Protein AF-B4JVW7-F1 (afdb_monomer_lite)

Structure (mmCIF, N/CA/C/O backbone):
data_AF-B4JVW7-F1
#
_entry.id   AF-B4JVW7-F1
#
loop_
_atom_site.group_PDB
_atom_site.id
_atom_site.type_symbol
_atom_site.label_atom_id
_atom_site.label_alt_id
_atom_site.label_comp_id
_atom_site.label_asym_id
_atom_site.label_entity_id
_atom_site.label_seq_id
_atom_site.pdbx_PDB_ins_code
_atom_site.Cartn_x
_atom_site.Cartn_y
_atom_site.Cartn_z
_atom_site.occupancy
_atom_site.B_iso_or_equiv
_atom_site.auth_seq_id
_atom_site.auth_comp_id
_atom_site.auth_asym_id
_atom_site.auth_atom_id
_atom_site.pdbx_PDB_model_num
ATOM 1 N N . MET A 1 1 ? 22.962 -2.085 -25.706 1.00 38.09 1 MET A N 1
ATOM 2 C CA . MET A 1 1 ? 21.727 -2.538 -25.035 1.00 38.09 1 MET A CA 1
ATOM 3 C C . MET A 1 1 ? 21.428 -1.527 -23.947 1.00 38.09 1 MET A C 1
ATOM 5 O O . MET A 1 1 ? 22.170 -1.470 -22.979 1.00 38.09 1 MET A O 1
ATOM 9 N N . THR A 1 2 ? 20.461 -0.640 -24.154 1.00 43.88 2 THR A N 1
ATOM 10 C CA . THR A 1 2 ? 20.031 0.309 -23.119 1.00 43.88 2 THR A CA 1
ATOM 11 C C . THR A 1 2 ? 19.117 -0.446 -22.163 1.00 43.88 2 THR A C 1
ATOM 13 O O . THR A 1 2 ? 18.088 -0.962 -22.600 1.00 43.88 2 THR A O 1
ATOM 16 N N . ALA A 1 3 ? 19.527 -0.590 -20.902 1.00 51.66 3 ALA A N 1
ATOM 17 C CA . ALA A 1 3 ? 18.676 -1.162 -19.863 1.00 51.66 3 ALA A CA 1
ATOM 18 C C . ALA A 1 3 ? 17.354 -0.380 -19.816 1.00 51.66 3 ALA A C 1
ATOM 20 O O . ALA A 1 3 ? 17.370 0.848 -19.934 1.00 51.66 3 ALA A O 1
ATOM 21 N N . SER A 1 4 ? 16.221 -1.079 -19.695 1.00 54.47 4 SER A N 1
ATOM 22 C CA . SER A 1 4 ? 14.972 -0.390 -19.357 1.00 54.47 4 SER A CA 1
ATOM 23 C C . SER A 1 4 ? 15.173 0.337 -18.026 1.00 54.47 4 SER A C 1
ATOM 25 O O . SER A 1 4 ? 15.851 -0.209 -17.152 1.00 54.47 4 SER A O 1
ATOM 27 N N . PRO A 1 5 ? 14.643 1.561 -17.870 1.00 59.12 5 PRO A N 1
ATOM 28 C CA . PRO A 1 5 ? 14.669 2.231 -16.581 1.00 59.12 5 PRO A CA 1
ATOM 29 C C . PRO A 1 5 ? 13.976 1.344 -15.541 1.00 59.12 5 PRO A C 1
ATOM 31 O O . PRO A 1 5 ? 12.948 0.735 -15.843 1.00 59.12 5 PRO A O 1
ATOM 34 N N . ALA A 1 6 ? 14.564 1.267 -14.345 1.00 69.75 6 ALA A N 1
ATOM 35 C CA . ALA A 1 6 ? 13.987 0.537 -13.224 1.00 69.75 6 ALA A CA 1
ATOM 36 C C . ALA A 1 6 ? 12.554 1.024 -12.970 1.00 69.75 6 ALA A C 1
ATOM 38 O O . ALA A 1 6 ? 12.262 2.219 -13.092 1.00 69.75 6 ALA A O 1
ATOM 39 N N . ALA A 1 7 ? 11.648 0.099 -12.658 1.00 83.62 7 ALA A N 1
ATOM 40 C CA . ALA A 1 7 ? 10.266 0.458 -12.378 1.00 83.62 7 ALA A CA 1
ATOM 41 C C . ALA A 1 7 ? 10.187 1.390 -11.156 1.00 83.62 7 ALA A C 1
ATOM 43 O O . ALA A 1 7 ? 10.798 1.117 -10.130 1.00 83.62 7 ALA A O 1
ATOM 44 N N . SER A 1 8 ? 9.393 2.458 -11.232 1.00 89.94 8 SER A N 1
ATOM 45 C CA . SER A 1 8 ? 9.221 3.399 -10.121 1.00 89.94 8 SER A CA 1
ATOM 46 C C . SER A 1 8 ? 7.774 3.875 -9.978 1.00 89.94 8 SER A C 1
ATOM 48 O O . SER A 1 8 ? 6.975 3.821 -10.918 1.00 89.94 8 SER A O 1
ATOM 50 N N . ILE A 1 9 ? 7.424 4.337 -8.777 1.00 90.44 9 ILE A N 1
ATOM 51 C CA . ILE A 1 9 ? 6.189 5.074 -8.491 1.00 90.44 9 ILE A CA 1
ATOM 52 C C . ILE A 1 9 ? 6.558 6.536 -8.317 1.00 90.44 9 ILE A C 1
ATOM 54 O O . ILE A 1 9 ? 7.377 6.864 -7.464 1.00 90.44 9 ILE A O 1
ATOM 58 N N . HIS A 1 10 ? 5.914 7.413 -9.079 1.00 92.94 10 HIS A N 1
ATOM 59 C CA . HIS A 1 10 ? 6.037 8.857 -8.925 1.00 92.94 10 HIS A CA 1
ATOM 60 C C . HIS A 1 10 ? 4.764 9.406 -8.280 1.00 92.94 10 HIS A C 1
ATOM 62 O O . HIS A 1 10 ? 3.671 9.250 -8.828 1.00 92.94 10 HIS A O 1
ATOM 68 N N . ILE A 1 11 ? 4.899 10.034 -7.113 1.00 92.50 11 ILE A N 1
ATOM 69 C CA . ILE A 1 11 ? 3.801 10.725 -6.437 1.00 92.50 11 ILE A CA 1
ATOM 70 C C . ILE A 1 11 ? 3.874 12.201 -6.781 1.00 92.50 11 ILE A C 1
ATOM 72 O O . ILE A 1 11 ? 4.903 12.841 -6.574 1.00 92.50 11 ILE A O 1
ATOM 76 N N . TYR A 1 12 ? 2.752 12.734 -7.251 1.00 91.25 12 TYR A N 1
ATOM 77 C CA . TYR A 1 12 ? 2.598 14.149 -7.533 1.00 91.25 12 TYR A CA 1
ATOM 78 C C . TYR A 1 12 ? 1.511 14.768 -6.654 1.00 91.25 12 TYR A C 1
ATOM 80 O O . TYR A 1 12 ? 0.497 14.124 -6.375 1.00 91.25 12 TYR A O 1
ATOM 88 N N . SER A 1 13 ? 1.698 16.026 -6.264 1.00 87.75 13 SER A N 1
ATOM 89 C CA . SER A 1 13 ? 0.695 16.842 -5.573 1.00 87.75 13 SER A CA 1
ATOM 90 C C . SER A 1 13 ? 0.300 18.055 -6.420 1.00 87.75 13 SER A C 1
ATOM 92 O O . SER A 1 13 ? 1.003 18.443 -7.353 1.00 87.75 13 SER A O 1
ATOM 94 N N . SER A 1 14 ? -0.849 18.652 -6.109 1.00 86.75 14 SER A N 1
ATOM 95 C CA . SER A 1 14 ? -1.261 19.946 -6.649 1.00 86.75 14 SER A CA 1
ATOM 96 C C . SER A 1 14 ? -1.929 20.745 -5.535 1.00 86.75 14 SER A C 1
ATOM 98 O O . SER A 1 14 ? -2.662 20.190 -4.716 1.00 86.75 14 SER A O 1
ATOM 100 N N . ASP A 1 15 ? -1.691 22.052 -5.507 1.00 77.50 15 ASP A N 1
ATOM 101 C CA . ASP A 1 15 ? -2.209 22.976 -4.493 1.00 77.50 15 ASP A CA 1
ATOM 102 C C . ASP A 1 15 ? -3.657 23.440 -4.767 1.00 77.50 15 ASP A C 1
ATOM 104 O O . ASP A 1 15 ? -4.133 24.400 -4.163 1.00 77.50 15 ASP A O 1
ATOM 108 N N . ASN A 1 16 ? -4.380 22.752 -5.663 1.00 68.62 16 ASN A N 1
ATOM 109 C CA . ASN A 1 16 ? -5.739 23.071 -6.132 1.00 68.62 16 ASN A CA 1
ATOM 110 C C . ASN A 1 16 ? -5.909 24.465 -6.769 1.00 68.62 16 ASN A C 1
ATOM 112 O O . ASN A 1 16 ? -7.008 24.782 -7.228 1.00 68.62 16 ASN A O 1
ATOM 116 N N . SER A 1 17 ? -4.860 25.291 -6.840 1.00 67.94 17 SER A N 1
ATOM 117 C CA . SER A 1 17 ? -4.937 26.647 -7.397 1.00 67.94 17 SER A CA 1
ATOM 118 C C . SER A 1 17 ? -4.896 26.635 -8.927 1.00 67.94 17 SER A C 1
ATOM 120 O O . SER A 1 17 ? -5.574 27.427 -9.583 1.00 67.94 17 SER A O 1
ATOM 122 N N . HIS A 1 18 ? -4.187 25.658 -9.501 1.00 59.84 18 HIS A N 1
ATOM 123 C CA . HIS A 1 18 ? -4.125 25.401 -10.933 1.00 59.84 18 HIS A CA 1
ATOM 124 C C . HIS A 1 18 ? -4.065 23.889 -11.174 1.00 59.84 18 HIS A C 1
ATOM 126 O O . HIS A 1 18 ? -2.999 23.287 -11.090 1.00 59.84 18 HIS A O 1
ATOM 132 N N . ALA A 1 19 ? -5.205 23.279 -11.516 1.00 60.59 19 ALA A N 1
ATOM 133 C CA . ALA A 1 19 ? -5.395 21.826 -11.685 1.00 60.59 19 ALA A CA 1
ATOM 134 C C . ALA A 1 19 ? -4.487 21.131 -12.733 1.00 60.59 19 ALA A C 1
ATOM 136 O O . ALA A 1 19 ? -4.629 19.937 -12.977 1.00 60.59 19 ALA A O 1
ATOM 137 N N . VAL A 1 20 ? -3.575 21.868 -13.372 1.00 69.56 20 VAL A N 1
ATOM 138 C CA . VAL A 1 20 ? -2.640 21.379 -14.397 1.00 69.56 20 VAL A CA 1
ATOM 139 C C . VAL A 1 20 ? -1.191 21.350 -13.884 1.00 69.56 20 VAL A C 1
ATOM 141 O O . VAL A 1 20 ? -0.343 20.688 -14.478 1.00 69.56 20 VAL A O 1
ATOM 144 N N . ASN A 1 21 ? -0.895 22.009 -12.760 1.00 82.69 21 ASN A N 1
ATOM 145 C CA . ASN A 1 21 ? 0.452 22.068 -12.199 1.00 82.69 21 ASN A CA 1
ATOM 146 C C . ASN A 1 21 ? 0.602 21.011 -11.105 1.00 82.69 21 ASN A C 1
ATOM 148 O O . ASN A 1 21 ? 0.311 21.255 -9.933 1.00 82.69 21 ASN A O 1
ATOM 152 N N . PHE A 1 22 ? 1.044 19.828 -11.519 1.00 87.25 22 PHE A N 1
ATOM 153 C CA . PHE A 1 22 ? 1.439 18.753 -10.621 1.00 87.25 22 PHE A CA 1
ATOM 154 C C . PHE A 1 22 ? 2.932 18.866 -10.308 1.00 87.25 22 PHE A C 1
ATOM 156 O O . PHE A 1 22 ? 3.756 18.907 -11.223 1.00 87.25 22 PHE A O 1
ATOM 163 N N . GLN A 1 23 ? 3.287 18.915 -9.026 1.00 90.19 23 GLN A N 1
ATOM 164 C CA . GLN A 1 23 ? 4.675 18.898 -8.569 1.00 90.19 23 GLN A CA 1
ATOM 165 C C . GLN A 1 23 ? 5.046 17.495 -8.110 1.00 90.19 23 GLN A C 1
ATOM 167 O O . GLN A 1 23 ? 4.248 16.819 -7.465 1.00 90.19 23 GLN A O 1
ATOM 172 N N . LEU A 1 24 ? 6.242 17.041 -8.485 1.00 92.38 24 LEU A N 1
ATOM 173 C CA . LEU A 1 24 ? 6.763 15.756 -8.039 1.00 92.38 24 LEU A CA 1
ATOM 174 C C . LEU A 1 24 ? 7.128 15.855 -6.555 1.00 92.38 24 LEU A C 1
ATOM 176 O O . LEU A 1 24 ? 8.012 16.625 -6.194 1.00 92.38 24 LEU A O 1
ATOM 180 N N . GLU A 1 25 ? 6.470 15.051 -5.728 1.00 91.56 25 GLU A N 1
ATOM 181 C CA . GLU A 1 25 ? 6.702 14.996 -4.283 1.00 91.56 25 GLU A CA 1
ATOM 182 C C . GLU A 1 25 ? 7.677 13.883 -3.915 1.00 91.56 25 GLU A C 1
ATOM 184 O O . GLU A 1 25 ? 8.591 14.082 -3.118 1.00 91.56 25 GLU A O 1
ATOM 189 N N . GLN A 1 26 ? 7.474 12.683 -4.470 1.00 93.94 26 GLN A N 1
ATOM 190 C CA . GLN A 1 26 ? 8.235 11.497 -4.080 1.00 93.94 26 GLN A CA 1
ATOM 191 C C . GLN A 1 26 ? 8.394 10.507 -5.230 1.00 93.94 26 GLN A C 1
ATOM 193 O O . GLN A 1 26 ? 7.541 10.399 -6.114 1.00 93.94 26 GLN A O 1
ATOM 198 N N . ILE A 1 27 ? 9.486 9.747 -5.168 1.00 93.56 27 ILE A N 1
ATOM 199 C CA . ILE A 1 27 ? 9.773 8.613 -6.043 1.00 93.56 27 ILE A CA 1
ATOM 200 C C . ILE A 1 27 ? 10.012 7.385 -5.162 1.00 93.56 27 ILE A C 1
ATOM 202 O O . ILE A 1 27 ? 10.778 7.463 -4.203 1.00 93.56 27 ILE A O 1
ATOM 206 N N . PHE A 1 28 ? 9.383 6.260 -5.500 1.00 90.06 28 PHE A N 1
ATOM 207 C CA . PHE A 1 28 ? 9.700 4.953 -4.925 1.00 90.06 28 PHE A CA 1
ATOM 208 C C . PHE A 1 28 ? 10.226 4.035 -6.009 1.00 90.06 28 PHE A C 1
ATOM 210 O O . PHE A 1 28 ? 9.511 3.758 -6.972 1.00 90.06 28 PHE A O 1
ATOM 217 N N . ASP A 1 29 ? 11.435 3.524 -5.820 1.00 88.31 29 ASP A N 1
ATOM 218 C CA . ASP A 1 29 ? 11.969 2.484 -6.685 1.00 88.31 29 ASP A CA 1
ATOM 219 C C . ASP A 1 29 ? 11.281 1.149 -6.381 1.00 88.31 29 ASP A C 1
ATOM 221 O O . ASP A 1 29 ? 11.027 0.767 -5.230 1.00 88.31 29 ASP A O 1
ATOM 225 N N . LEU A 1 30 ? 10.938 0.438 -7.445 1.00 81.75 30 LEU A N 1
ATOM 226 C CA . LEU A 1 30 ? 10.317 -0.870 -7.404 1.00 81.75 30 LEU A CA 1
ATOM 227 C C . LEU A 1 30 ? 11.241 -1.880 -8.071 1.00 81.75 30 LEU A C 1
ATOM 229 O O . LEU A 1 30 ? 11.876 -1.598 -9.085 1.00 81.75 30 LEU A O 1
ATOM 233 N N . ASP A 1 31 ? 11.242 -3.095 -7.536 1.00 80.75 31 ASP A N 1
ATOM 234 C CA . ASP A 1 31 ? 11.923 -4.214 -8.179 1.00 80.75 31 ASP A CA 1
ATOM 235 C C . ASP A 1 31 ? 11.234 -4.523 -9.503 1.00 80.75 31 ASP A C 1
ATOM 237 O O . ASP A 1 31 ? 10.006 -4.477 -9.558 1.00 80.75 31 ASP A O 1
ATOM 241 N N . ASP A 1 32 ? 11.980 -4.861 -10.553 1.00 77.12 32 ASP A N 1
ATOM 242 C CA . ASP A 1 32 ? 11.399 -5.192 -11.854 1.00 77.12 32 ASP A CA 1
ATOM 243 C C . ASP A 1 32 ? 10.336 -6.297 -11.745 1.00 77.12 32 ASP A C 1
ATOM 245 O O . ASP A 1 32 ? 10.502 -7.309 -11.065 1.00 77.12 32 ASP A O 1
ATOM 249 N N . SER A 1 33 ? 9.212 -6.100 -12.436 1.00 74.69 33 SER A N 1
ATOM 250 C CA . SER A 1 33 ? 8.094 -7.045 -12.459 1.00 74.69 33 SER A CA 1
ATOM 251 C C . SER A 1 33 ? 7.641 -7.265 -13.889 1.00 74.69 33 SER A C 1
ATOM 253 O O . SER A 1 33 ? 7.453 -6.315 -14.648 1.00 74.69 33 SER A O 1
ATOM 255 N N . VAL A 1 34 ? 7.397 -8.528 -14.231 1.00 71.31 34 VAL A N 1
ATOM 256 C CA . VAL A 1 34 ? 6.829 -8.928 -15.526 1.00 71.31 34 VAL A CA 1
ATOM 257 C C . VAL A 1 34 ? 5.330 -8.606 -15.601 1.00 71.31 34 VAL A C 1
ATOM 259 O O . VAL A 1 34 ? 4.767 -8.491 -16.687 1.00 71.31 34 VAL A O 1
ATOM 262 N N . ARG A 1 35 ? 4.662 -8.451 -14.450 1.00 76.94 35 ARG A N 1
ATOM 263 C CA . ARG A 1 35 ? 3.218 -8.201 -14.358 1.00 76.94 35 ARG A CA 1
ATOM 264 C C . ARG A 1 35 ? 2.907 -6.786 -13.883 1.00 76.94 35 ARG A C 1
ATOM 266 O O . ARG A 1 35 ? 3.650 -6.206 -13.088 1.00 76.94 35 ARG A O 1
ATOM 273 N N . LEU A 1 36 ? 1.770 -6.271 -14.358 1.00 81.06 36 LEU A N 1
ATOM 274 C CA . LEU A 1 36 ? 1.215 -4.987 -13.937 1.00 81.06 36 LEU A CA 1
ATOM 275 C C . LEU A 1 36 ? 0.947 -4.990 -12.431 1.00 81.06 36 LEU A C 1
ATOM 277 O O . LEU A 1 36 ? 0.372 -5.935 -11.894 1.00 81.06 36 LEU A O 1
ATOM 281 N N . ARG A 1 37 ? 1.357 -3.906 -11.774 1.00 86.69 37 ARG A N 1
ATOM 282 C CA . ARG A 1 37 ? 1.084 -3.656 -10.358 1.00 86.69 37 ARG A CA 1
ATOM 283 C C . ARG A 1 37 ? -0.221 -2.896 -10.222 1.00 86.69 37 ARG A C 1
ATOM 285 O O . ARG A 1 37 ? -0.558 -2.082 -11.081 1.00 86.69 37 ARG A O 1
ATOM 292 N N . GLN A 1 38 ? -0.923 -3.136 -9.127 1.00 90.38 38 GLN A N 1
ATOM 293 C CA . GLN A 1 38 ? -2.117 -2.377 -8.773 1.00 90.38 38 GLN A CA 1
ATOM 294 C C . GLN A 1 38 ? -1.765 -1.405 -7.654 1.00 90.38 38 GLN A C 1
ATOM 296 O O . GLN A 1 38 ? -1.166 -1.801 -6.654 1.00 90.38 38 GLN A O 1
ATOM 301 N N . LEU A 1 39 ? -2.124 -0.137 -7.840 1.00 92.31 39 LEU A N 1
ATOM 302 C CA . LEU A 1 39 ? -1.911 0.922 -6.862 1.00 92.31 39 LEU A CA 1
ATOM 303 C C . LEU A 1 39 ? -3.261 1.404 -6.348 1.00 92.31 39 LEU A C 1
ATOM 305 O O . LEU A 1 39 ? -4.191 1.605 -7.128 1.00 92.31 39 LEU A O 1
ATOM 309 N N . MET A 1 40 ? -3.354 1.631 -5.043 1.00 93.00 40 MET A N 1
ATOM 310 C CA . MET A 1 40 ? -4.564 2.148 -4.419 1.00 93.00 40 MET A CA 1
ATOM 311 C C . MET A 1 40 ? -4.219 3.071 -3.259 1.00 93.00 40 MET A C 1
ATOM 313 O O . MET A 1 40 ? -3.412 2.722 -2.400 1.00 93.00 40 MET A O 1
ATOM 317 N N . PHE A 1 41 ? -4.884 4.224 -3.208 1.00 93.81 41 PHE A N 1
ATOM 318 C CA . PHE A 1 41 ? -4.900 5.057 -2.013 1.00 93.81 41 PHE A CA 1
ATOM 319 C C . PHE A 1 41 ? -6.066 4.662 -1.113 1.00 93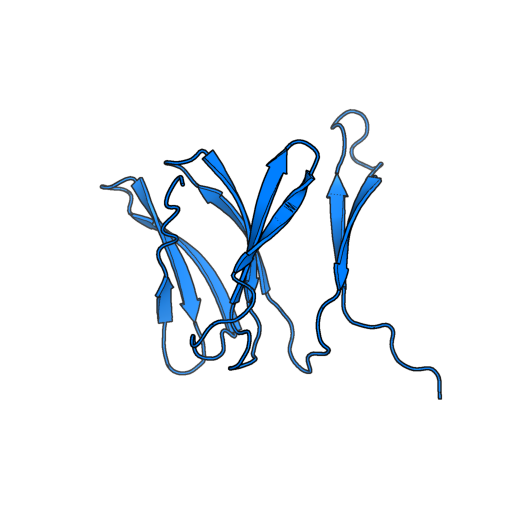.81 41 PHE A C 1
ATOM 321 O O . PHE A 1 41 ? -7.194 4.511 -1.582 1.00 93.81 41 PHE A O 1
ATOM 328 N N . VAL A 1 42 ? -5.805 4.536 0.187 1.00 92.31 42 VAL A N 1
ATOM 329 C CA . VAL A 1 42 ? -6.828 4.213 1.188 1.00 92.31 42 VAL A CA 1
ATOM 330 C C . VAL A 1 42 ? -6.726 5.184 2.343 1.00 92.31 42 VAL A C 1
ATOM 332 O O . VAL A 1 42 ? -5.681 5.291 2.976 1.00 92.31 42 VAL A O 1
ATOM 335 N N . LYS A 1 43 ? -7.826 5.872 2.650 1.00 91.56 43 LYS A N 1
ATOM 336 C CA . LYS A 1 43 ? -7.927 6.675 3.867 1.00 91.56 43 LYS A CA 1
ATOM 337 C C . LYS A 1 43 ? -8.605 5.860 4.958 1.00 91.56 43 LYS A C 1
ATOM 339 O O . LYS A 1 43 ? -9.778 5.509 4.826 1.00 91.56 43 LYS A O 1
ATOM 344 N N . LEU A 1 44 ? -7.873 5.594 6.034 1.00 86.56 44 LEU A N 1
ATOM 345 C CA . LEU A 1 44 ? -8.371 4.809 7.150 1.00 86.56 44 LEU A CA 1
ATOM 346 C C . LEU A 1 44 ? -9.315 5.618 8.030 1.00 86.56 44 LEU A C 1
ATOM 348 O O . LEU A 1 44 ? -8.974 6.706 8.496 1.00 86.56 44 LEU A O 1
ATOM 352 N N . HIS A 1 45 ? -10.499 5.084 8.323 1.00 83.94 45 HIS A N 1
ATOM 353 C CA . HIS A 1 45 ? -11.501 5.831 9.090 1.00 83.94 45 HIS A CA 1
ATOM 354 C C . HIS A 1 45 ? -11.103 6.053 10.544 1.00 83.94 45 HIS A C 1
ATOM 356 O O . HIS A 1 45 ? -11.313 7.152 11.062 1.00 83.94 45 HIS A O 1
ATOM 362 N N . LYS A 1 46 ? -10.535 5.036 11.198 1.00 81.81 46 LYS A N 1
ATOM 363 C CA . LYS A 1 46 ? -10.230 5.072 12.635 1.00 81.81 46 LYS A CA 1
ATOM 364 C C . LYS A 1 46 ? -9.011 5.937 12.949 1.00 81.81 46 LYS A C 1
ATOM 366 O O . LYS A 1 46 ? -9.083 6.785 13.832 1.00 81.81 46 LYS A O 1
ATOM 371 N N . SER A 1 47 ? -7.909 5.740 12.230 1.00 84.88 47 SER A N 1
ATOM 372 C CA . SER A 1 47 ? -6.660 6.474 12.467 1.00 84.88 47 SER A CA 1
ATOM 373 C C . SER A 1 47 ? -6.534 7.763 11.655 1.00 84.88 47 SER A C 1
ATOM 375 O O . SER A 1 47 ? -5.737 8.622 12.016 1.00 84.88 47 SER A O 1
ATOM 377 N N . LYS A 1 48 ? -7.347 7.928 10.599 1.00 88.12 48 LYS A N 1
ATOM 378 C CA . LYS A 1 48 ? -7.255 9.009 9.597 1.00 88.12 48 LYS A CA 1
ATOM 379 C C . LYS A 1 48 ? -6.003 8.961 8.724 1.00 88.12 48 LYS A C 1
ATOM 381 O O . LYS A 1 48 ? -5.810 9.875 7.922 1.00 88.12 48 LYS A O 1
ATOM 386 N N . ASP A 1 49 ? -5.220 7.891 8.822 1.00 89.69 49 ASP A N 1
ATOM 387 C CA . ASP A 1 49 ? -4.036 7.686 7.996 1.00 89.69 49 ASP A CA 1
ATOM 388 C C . ASP A 1 49 ? -4.406 7.566 6.520 1.00 89.69 49 ASP A C 1
ATOM 390 O O . ASP A 1 49 ? -5.404 6.936 6.161 1.00 89.69 49 ASP A O 1
ATOM 394 N N . LEU A 1 50 ? -3.576 8.153 5.661 1.00 93.31 50 LEU A N 1
ATOM 395 C CA . LEU A 1 50 ? -3.612 7.913 4.227 1.00 93.31 50 LEU A CA 1
ATOM 396 C C . LEU A 1 50 ? -2.540 6.883 3.887 1.00 93.31 50 LEU A C 1
ATOM 398 O O . LEU A 1 50 ? -1.359 7.099 4.152 1.00 93.31 50 LEU A O 1
ATOM 402 N N . LEU A 1 51 ? -2.961 5.776 3.292 1.00 93.81 51 LEU A N 1
ATOM 403 C CA . LEU A 1 51 ? -2.090 4.712 2.828 1.00 93.81 51 LEU A CA 1
ATOM 404 C C . LEU A 1 51 ? -1.981 4.734 1.307 1.00 93.81 51 LEU A C 1
ATOM 406 O O . LEU A 1 51 ? -2.968 4.990 0.619 1.00 93.81 51 LEU A O 1
ATOM 410 N N . LEU A 1 52 ? -0.798 4.399 0.804 1.00 95.12 52 LEU A N 1
ATOM 411 C CA . LEU A 1 52 ? -0.571 3.940 -0.560 1.00 95.12 52 LEU A CA 1
ATOM 412 C C . LEU A 1 52 ? -0.278 2.441 -0.498 1.00 95.12 52 LEU A C 1
ATOM 414 O O . LEU A 1 52 ? 0.715 2.016 0.091 1.00 95.12 52 LEU A O 1
ATOM 418 N N . CYS A 1 53 ? -1.139 1.643 -1.112 1.00 93.50 53 CYS A N 1
ATOM 419 C CA . CYS A 1 53 ? -0.988 0.201 -1.205 1.00 93.50 53 CYS A CA 1
ATOM 420 C C . CYS A 1 53 ? -0.576 -0.185 -2.626 1.00 93.50 53 CYS A C 1
ATOM 422 O O . CYS A 1 53 ? -1.166 0.290 -3.599 1.00 93.50 53 CYS A O 1
ATOM 424 N N . VAL A 1 54 ? 0.416 -1.066 -2.736 1.00 91.88 54 VAL A N 1
ATOM 425 C CA . VAL A 1 54 ? 0.945 -1.571 -4.004 1.00 91.88 54 VAL A CA 1
ATOM 426 C C . VAL A 1 54 ? 0.873 -3.088 -3.973 1.00 91.88 54 VAL A C 1
ATOM 428 O O . VAL A 1 54 ? 1.618 -3.729 -3.232 1.00 91.88 54 VAL A O 1
ATOM 431 N N . ALA A 1 55 ? -0.031 -3.659 -4.763 1.00 90.25 55 ALA A N 1
ATOM 432 C CA . ALA A 1 55 ? -0.111 -5.100 -4.943 1.00 90.25 55 ALA A CA 1
ATOM 433 C C . ALA A 1 55 ? 0.785 -5.540 -6.103 1.00 90.25 55 ALA A C 1
ATOM 435 O O . ALA A 1 55 ? 0.734 -4.974 -7.203 1.00 90.25 55 ALA A O 1
ATOM 436 N N . ASN A 1 56 ? 1.590 -6.566 -5.839 1.00 84.62 56 ASN A N 1
ATOM 437 C CA . ASN A 1 56 ? 2.485 -7.183 -6.802 1.00 84.62 56 ASN A CA 1
ATOM 438 C C . ASN A 1 56 ? 2.101 -8.647 -7.013 1.00 84.62 56 ASN A C 1
ATOM 440 O O . ASN A 1 56 ? 1.781 -9.384 -6.078 1.00 84.62 56 ASN A O 1
ATOM 444 N N . ALA A 1 57 ? 2.285 -9.114 -8.242 1.00 77.44 57 ALA A N 1
ATOM 445 C CA . ALA A 1 57 ? 2.242 -10.535 -8.552 1.00 77.44 57 ALA A CA 1
ATOM 446 C C . ALA A 1 57 ? 3.609 -11.195 -8.272 1.00 77.44 57 ALA A C 1
ATOM 448 O O . ALA A 1 57 ? 4.239 -11.757 -9.165 1.00 77.44 57 ALA A O 1
ATOM 449 N N . SER A 1 58 ? 4.097 -11.043 -7.038 1.00 76.75 58 SER A N 1
ATOM 450 C CA . SER A 1 58 ? 5.314 -11.676 -6.522 1.00 76.75 58 SER A CA 1
ATOM 451 C C . SER A 1 58 ? 5.024 -12.265 -5.150 1.00 76.75 58 SER A C 1
ATOM 453 O O . SER A 1 58 ? 4.423 -11.602 -4.311 1.00 76.75 58 SER A O 1
ATOM 455 N N . THR A 1 59 ? 5.470 -13.492 -4.896 1.00 70.38 59 THR A N 1
ATOM 456 C CA . THR A 1 59 ? 5.246 -14.181 -3.617 1.00 70.38 59 THR A CA 1
ATOM 457 C C . THR A 1 59 ? 6.153 -13.688 -2.490 1.00 70.38 59 THR A C 1
ATOM 459 O O . THR A 1 59 ? 5.870 -13.974 -1.334 1.00 70.38 59 THR A O 1
ATOM 462 N N . SER A 1 60 ? 7.239 -12.969 -2.791 1.00 72.38 60 SER A N 1
ATOM 463 C CA . SER A 1 60 ? 8.124 -12.382 -1.770 1.00 72.38 60 SER A CA 1
ATOM 464 C C . SER A 1 60 ? 7.699 -10.975 -1.339 1.00 72.38 60 SER A C 1
ATOM 466 O O . SER A 1 60 ? 8.139 -10.482 -0.303 1.00 72.38 60 SER A O 1
ATOM 468 N N . GLN A 1 61 ? 6.854 -10.312 -2.132 1.00 77.94 61 GLN A N 1
ATOM 469 C CA . GLN A 1 61 ? 6.471 -8.911 -1.939 1.00 77.94 61 GLN A CA 1
ATOM 470 C C . GLN A 1 61 ? 5.073 -8.631 -2.499 1.00 77.94 61 GLN A C 1
ATOM 472 O O . GLN A 1 61 ? 4.866 -7.655 -3.222 1.00 77.94 61 GLN A O 1
ATOM 477 N N . SER A 1 62 ? 4.105 -9.499 -2.227 1.00 84.19 62 SER A N 1
ATOM 478 C CA . SER A 1 62 ? 2.776 -9.399 -2.841 1.00 84.19 62 SER A CA 1
ATOM 479 C C . SER A 1 62 ? 2.014 -8.138 -2.448 1.00 84.19 62 SER A C 1
ATOM 481 O O . SER A 1 62 ? 1.181 -7.668 -3.223 1.00 84.19 62 SER A O 1
ATOM 483 N N . LEU A 1 63 ? 2.339 -7.545 -1.298 1.00 89.81 63 LEU A N 1
ATOM 484 C CA . LEU A 1 63 ? 1.807 -6.262 -0.867 1.00 89.81 63 LEU A CA 1
ATOM 485 C C . LEU A 1 63 ? 2.901 -5.393 -0.241 1.00 89.81 63 LEU A C 1
ATOM 487 O O . LEU A 1 63 ? 3.521 -5.777 0.749 1.00 89.81 63 LEU A O 1
ATOM 491 N N . ARG A 1 64 ? 3.062 -4.178 -0.769 1.00 90.62 64 ARG A N 1
ATOM 492 C CA . ARG A 1 64 ? 3.758 -3.083 -0.083 1.00 90.62 64 ARG A CA 1
ATOM 493 C C . ARG A 1 64 ? 2.747 -2.045 0.384 1.00 90.62 64 ARG A C 1
ATOM 495 O O . ARG A 1 64 ? 1.805 -1.719 -0.343 1.00 90.62 64 ARG A O 1
ATOM 502 N N . ILE A 1 65 ? 2.941 -1.515 1.585 1.00 92.06 65 ILE A N 1
ATOM 503 C CA . ILE A 1 65 ? 2.117 -0.434 2.130 1.00 92.06 65 ILE A CA 1
ATOM 504 C C . ILE A 1 65 ? 3.033 0.699 2.567 1.00 92.06 65 ILE A C 1
ATOM 506 O O . ILE A 1 65 ? 3.995 0.491 3.311 1.00 92.06 65 ILE A O 1
ATOM 510 N N . TYR A 1 66 ? 2.683 1.902 2.135 1.00 93.56 66 TYR A N 1
ATOM 511 C CA . TYR A 1 66 ? 3.274 3.145 2.588 1.00 93.56 66 TYR A CA 1
ATOM 512 C C . TYR A 1 66 ? 2.219 3.966 3.327 1.00 93.56 66 TYR A C 1
ATOM 514 O O . TYR A 1 66 ? 1.068 4.022 2.898 1.00 93.56 66 TYR A O 1
ATOM 522 N N . GLN A 1 67 ? 2.600 4.618 4.419 1.00 93.94 67 GLN A N 1
ATOM 523 C CA . GLN A 1 67 ? 1.745 5.516 5.192 1.00 93.94 67 GLN A CA 1
ATOM 524 C C . GLN A 1 67 ? 2.222 6.954 5.021 1.00 93.94 67 GLN A C 1
ATOM 526 O O . GLN A 1 67 ? 3.414 7.223 5.150 1.00 93.94 67 GLN A O 1
ATOM 531 N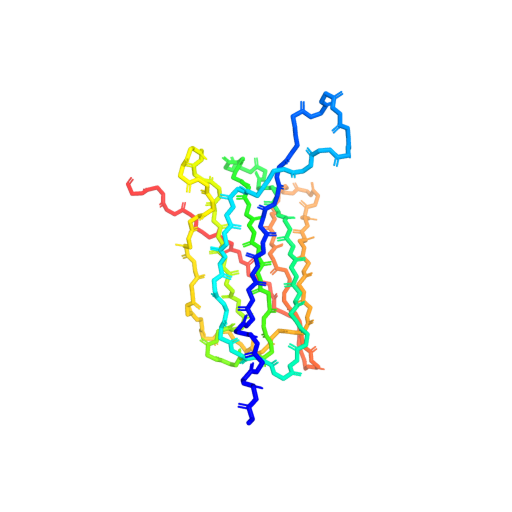 N . GLN A 1 68 ? 1.299 7.882 4.782 1.00 94.50 68 GLN A N 1
ATOM 532 C CA . GLN A 1 68 ? 1.609 9.305 4.737 1.00 94.50 68 GLN A CA 1
ATOM 533 C C . GLN A 1 68 ? 1.927 9.840 6.138 1.00 94.50 68 GLN A C 1
ATOM 535 O O . GLN A 1 68 ? 1.063 9.847 7.014 1.00 94.50 68 GLN A O 1
ATOM 540 N N . GLN A 1 69 ? 3.145 10.347 6.328 1.00 92.94 69 GLN A N 1
ATOM 541 C CA . GLN A 1 69 ? 3.658 10.861 7.602 1.00 92.94 69 GLN A CA 1
ATOM 542 C C . GLN A 1 69 ? 3.976 12.365 7.522 1.00 92.94 69 GLN A C 1
ATOM 544 O O . GLN A 1 69 ? 5.082 12.823 7.812 1.00 92.94 69 GLN A O 1
ATOM 549 N N . GLY A 1 70 ? 2.983 13.163 7.115 1.00 89.25 70 GLY A N 1
ATOM 550 C CA . GLY A 1 70 ? 3.109 14.621 7.032 1.00 89.25 70 GLY A CA 1
ATOM 551 C C . GLY A 1 70 ? 4.214 15.054 6.065 1.00 89.25 70 GLY A C 1
ATOM 552 O O . GLY A 1 70 ? 4.210 14.652 4.906 1.00 89.25 70 GLY A O 1
ATOM 553 N N . VAL A 1 71 ? 5.161 15.865 6.546 1.00 88.44 71 VAL A N 1
ATOM 554 C CA . VAL A 1 71 ? 6.274 16.399 5.735 1.00 88.44 71 VAL A CA 1
ATOM 555 C C . VAL A 1 71 ? 7.263 15.331 5.267 1.00 88.44 71 VAL A C 1
ATOM 557 O O . VAL A 1 71 ? 7.969 15.554 4.292 1.00 88.44 71 VAL A O 1
ATOM 560 N N . ALA A 1 72 ? 7.315 14.173 5.933 1.00 90.38 72 ALA A N 1
ATOM 561 C CA . ALA A 1 72 ? 8.140 13.052 5.489 1.00 90.38 72 ALA A CA 1
ATOM 562 C C . ALA A 1 72 ? 7.534 12.331 4.269 1.00 90.38 72 ALA A C 1
ATOM 564 O O . ALA A 1 72 ? 8.169 11.443 3.703 1.00 90.38 72 ALA A O 1
ATOM 565 N N . GLY A 1 73 ? 6.308 12.683 3.871 1.00 93.38 73 GLY A N 1
ATOM 566 C CA . GLY A 1 73 ? 5.593 12.002 2.803 1.00 93.38 73 GLY A CA 1
ATOM 567 C C . GLY A 1 73 ? 5.273 10.547 3.157 1.00 93.38 73 GLY A C 1
ATOM 568 O O . GLY A 1 73 ? 5.159 10.177 4.329 1.00 93.38 73 GLY A O 1
ATOM 569 N N . PHE A 1 74 ? 5.105 9.716 2.135 1.00 95.44 74 PHE A N 1
ATOM 570 C CA . PHE A 1 74 ? 4.800 8.303 2.265 1.00 95.44 74 PHE A CA 1
ATOM 571 C C . PHE A 1 74 ? 6.040 7.532 2.718 1.00 95.44 74 PHE A C 1
ATOM 573 O O . PHE A 1 74 ? 7.084 7.572 2.069 1.00 95.44 74 PHE A O 1
ATOM 580 N N . GLN A 1 75 ? 5.905 6.818 3.832 1.00 93.75 75 GLN A N 1
ATOM 581 C CA . GLN A 1 75 ? 6.945 5.997 4.442 1.00 93.75 75 GLN A CA 1
ATOM 582 C C . GLN A 1 75 ? 6.529 4.532 4.416 1.00 93.75 75 GLN A C 1
ATOM 584 O O . GLN A 1 75 ? 5.381 4.207 4.722 1.00 93.75 75 GLN A O 1
ATOM 589 N N . GLN A 1 76 ? 7.446 3.641 4.036 1.00 91.81 76 GLN A N 1
ATOM 590 C CA . GLN A 1 76 ? 7.147 2.214 3.957 1.00 91.81 76 GLN A CA 1
ATOM 591 C C . GLN A 1 76 ? 6.912 1.645 5.358 1.00 91.81 76 GLN A C 1
ATOM 593 O O . GLN A 1 76 ? 7.766 1.753 6.233 1.00 91.81 76 GLN A O 1
ATOM 598 N N . ILE A 1 77 ? 5.768 0.996 5.537 1.00 90.44 77 ILE A N 1
ATOM 599 C CA . ILE A 1 77 ? 5.370 0.333 6.788 1.00 90.44 77 ILE A CA 1
ATOM 600 C C . ILE A 1 77 ? 5.186 -1.178 6.608 1.00 90.44 77 ILE A C 1
ATOM 602 O O . ILE A 1 77 ? 5.208 -1.923 7.582 1.00 90.44 77 ILE A O 1
ATOM 606 N N . LEU A 1 78 ? 5.045 -1.636 5.360 1.00 88.19 78 LEU A N 1
ATOM 607 C CA . LEU A 1 78 ? 5.089 -3.044 4.976 1.00 88.19 78 LEU A CA 1
ATOM 608 C C . LEU A 1 78 ? 5.836 -3.161 3.645 1.00 88.19 78 LEU A C 1
ATOM 610 O O . LEU A 1 78 ? 5.450 -2.512 2.672 1.00 88.19 78 LEU A O 1
ATOM 614 N N . GLY A 1 79 ? 6.904 -3.957 3.613 1.00 78.81 79 GLY A N 1
ATOM 615 C CA . GLY A 1 79 ? 7.743 -4.157 2.423 1.00 78.81 79 GLY A CA 1
ATOM 616 C C . GLY A 1 79 ? 7.852 -5.616 1.998 1.00 78.81 79 GLY A C 1
ATOM 617 O O . GLY A 1 79 ? 7.668 -5.937 0.827 1.00 78.81 79 GLY A O 1
ATOM 618 N N . GLU A 1 80 ? 8.112 -6.497 2.960 1.00 80.25 80 GLU A N 1
ATOM 619 C CA . GLU A 1 80 ? 8.118 -7.945 2.766 1.00 80.25 80 GLU A CA 1
ATOM 620 C C . GLU A 1 80 ? 6.861 -8.552 3.383 1.00 80.25 80 GLU A C 1
ATOM 622 O O . GLU A 1 80 ? 6.393 -8.122 4.441 1.00 80.25 80 GLU A O 1
ATOM 627 N N . SER A 1 81 ? 6.309 -9.565 2.722 1.00 78.19 81 SER A N 1
ATOM 628 C CA . SER A 1 81 ? 5.125 -10.268 3.204 1.00 78.19 81 SER A CA 1
ATOM 629 C C . SER A 1 81 ? 5.173 -11.730 2.791 1.00 78.19 81 SER A C 1
ATOM 631 O O . SER A 1 81 ? 5.600 -12.040 1.684 1.00 78.19 81 SER A O 1
ATOM 633 N N . THR A 1 82 ? 4.629 -12.610 3.626 1.00 81.69 82 THR A N 1
ATOM 634 C CA . THR A 1 82 ? 4.378 -14.022 3.286 1.00 81.69 82 THR A CA 1
ATOM 635 C C . THR A 1 82 ? 3.026 -14.236 2.601 1.00 81.69 82 THR A C 1
ATOM 637 O O . THR A 1 82 ? 2.583 -15.371 2.424 1.00 81.69 82 THR A O 1
ATOM 640 N N . LEU A 1 83 ? 2.343 -13.146 2.242 1.00 85.19 83 LEU A N 1
ATOM 641 C CA . LEU A 1 83 ? 1.081 -13.185 1.521 1.00 85.19 83 LEU A CA 1
ATOM 642 C C . LEU A 1 83 ? 1.322 -13.754 0.111 1.00 85.19 83 LEU A C 1
ATOM 644 O O . LEU A 1 83 ? 2.318 -13.395 -0.525 1.00 85.19 83 LEU A O 1
ATOM 648 N N . PRO A 1 84 ? 0.422 -14.603 -0.413 1.00 84.06 84 PRO A N 1
ATOM 649 C CA . PRO A 1 84 ? 0.538 -15.096 -1.779 1.00 84.06 84 PRO A CA 1
ATOM 650 C C . PRO A 1 84 ? 0.420 -13.943 -2.775 1.00 84.06 84 PRO A C 1
ATOM 652 O O . PRO A 1 84 ? 0.008 -12.840 -2.416 1.00 84.06 84 PRO A O 1
ATOM 655 N N . GLU A 1 85 ? 0.769 -14.207 -4.034 1.00 86.06 85 GLU A N 1
ATOM 656 C CA . GLU A 1 85 ? 0.659 -13.207 -5.094 1.00 86.06 85 GLU A CA 1
ATOM 657 C C . GLU A 1 85 ? -0.722 -12.539 -5.106 1.00 86.06 85 GLU A C 1
ATOM 659 O O . GLU A 1 85 ? -1.743 -13.197 -4.889 1.00 86.06 85 GLU A O 1
ATOM 664 N N . ALA A 1 86 ? -0.748 -11.232 -5.367 1.00 85.38 86 ALA A N 1
ATOM 665 C CA . ALA A 1 86 ? -1.974 -10.460 -5.479 1.00 85.38 86 ALA A CA 1
ATOM 666 C C . ALA A 1 86 ? -2.038 -9.823 -6.868 1.00 85.38 86 ALA A C 1
ATOM 668 O O . ALA A 1 86 ? -1.127 -9.115 -7.298 1.00 85.38 86 ALA A O 1
ATOM 669 N N . GLN A 1 87 ? -3.123 -10.096 -7.584 1.00 87.06 87 GLN A N 1
ATOM 670 C CA . GLN A 1 87 ? -3.391 -9.555 -8.918 1.00 87.06 87 GLN A CA 1
ATOM 671 C C . GLN A 1 87 ? -4.304 -8.330 -8.851 1.00 87.06 87 GLN A C 1
ATOM 673 O O . GLN A 1 87 ? -4.260 -7.480 -9.738 1.00 87.06 87 GLN A O 1
ATOM 678 N N . PHE A 1 88 ? -5.106 -8.217 -7.790 1.00 87.56 88 PHE A N 1
ATOM 679 C CA . PHE A 1 88 ? -5.901 -7.035 -7.499 1.00 87.56 88 PHE A CA 1
ATOM 680 C C . PHE A 1 88 ? -5.865 -6.680 -6.017 1.00 87.56 88 PHE A C 1
A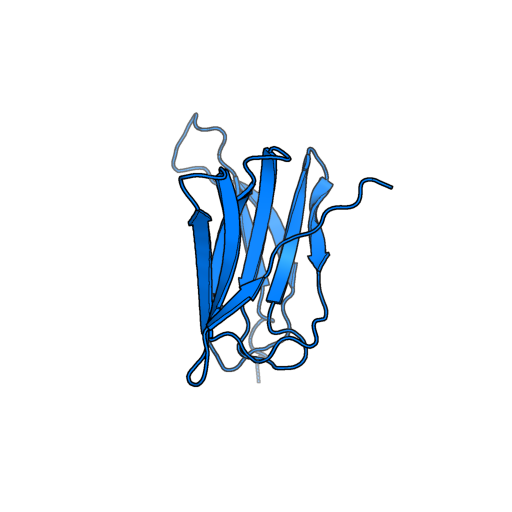TOM 682 O O . PHE A 1 88 ? -5.605 -7.525 -5.156 1.00 87.56 88 PHE A O 1
ATOM 689 N N . ILE A 1 89 ? -6.168 -5.413 -5.745 1.00 92.25 89 ILE A N 1
ATOM 690 C CA . ILE A 1 89 ? -6.350 -4.883 -4.402 1.00 92.25 89 ILE A CA 1
ATOM 691 C C . ILE A 1 89 ? -7.590 -3.989 -4.362 1.00 92.25 89 ILE A C 1
ATOM 693 O O . ILE A 1 89 ? -7.861 -3.251 -5.308 1.00 92.25 89 ILE A O 1
ATOM 697 N N . SER A 1 90 ? -8.355 -4.067 -3.277 1.00 91.81 90 SER A N 1
ATOM 698 C CA . SER A 1 90 ? -9.521 -3.216 -3.037 1.00 91.81 90 SER A CA 1
ATOM 699 C C . SER A 1 90 ? -9.684 -2.917 -1.549 1.00 91.81 90 SER A C 1
ATOM 701 O O . SER A 1 90 ? -9.293 -3.721 -0.706 1.00 91.81 90 SER A O 1
ATOM 703 N N . ALA A 1 91 ? -10.243 -1.757 -1.212 1.00 90.25 91 ALA A N 1
ATOM 704 C CA . ALA A 1 91 ? -10.631 -1.439 0.154 1.00 90.25 91 ALA A CA 1
ATOM 705 C C . ALA A 1 91 ? -12.076 -1.897 0.372 1.00 90.25 91 ALA A C 1
ATOM 707 O O . ALA A 1 91 ? -12.987 -1.451 -0.326 1.00 90.25 91 ALA A O 1
ATOM 708 N N . LEU A 1 92 ? -12.283 -2.777 1.347 1.00 89.81 92 LEU A N 1
ATOM 709 C CA . LEU A 1 92 ? -13.604 -3.228 1.762 1.00 89.81 92 LEU A CA 1
ATOM 710 C C . LEU A 1 92 ? -13.982 -2.529 3.064 1.00 89.81 92 LEU A C 1
ATOM 712 O O . LEU A 1 92 ? -13.237 -2.594 4.039 1.00 89.81 92 LEU A O 1
ATOM 716 N N . GLU A 1 93 ? -15.153 -1.904 3.096 1.00 86.69 93 GLU A N 1
ATOM 717 C CA . GLU A 1 93 ? -15.707 -1.294 4.301 1.00 86.69 93 GLU A CA 1
ATOM 718 C C . GLU A 1 93 ? -16.946 -2.068 4.752 1.00 86.69 93 GLU A C 1
ATOM 720 O O . GLU A 1 93 ? -17.886 -2.253 3.979 1.00 86.69 93 GLU A O 1
ATOM 725 N N . LEU A 1 94 ? -16.951 -2.522 6.007 1.00 84.19 94 LEU A N 1
ATOM 726 C CA . LEU A 1 94 ? -18.123 -3.112 6.645 1.00 84.19 94 LEU A CA 1
ATOM 727 C C . LEU A 1 94 ? -19.010 -1.986 7.201 1.00 84.19 94 LEU A C 1
ATOM 729 O O . LEU A 1 94 ? -18.629 -1.351 8.192 1.00 84.19 94 LEU A O 1
ATOM 733 N N . PRO A 1 95 ? -20.206 -1.742 6.629 1.00 77.00 95 PRO A N 1
ATOM 734 C CA . PRO A 1 95 ? -21.004 -0.556 6.952 1.00 77.00 95 PRO A CA 1
ATOM 735 C C . PRO A 1 95 ? -21.441 -0.488 8.418 1.00 77.00 95 PRO A C 1
ATOM 737 O O . PRO A 1 95 ? -21.579 0.589 8.988 1.00 77.00 95 PRO A O 1
ATOM 740 N N . THR A 1 96 ? -21.663 -1.644 9.041 1.00 79.38 96 THR A N 1
ATOM 741 C CA . THR A 1 96 ? -22.184 -1.749 10.408 1.00 79.38 96 THR A CA 1
ATOM 742 C C . THR A 1 96 ? -21.134 -1.494 11.482 1.00 79.38 96 THR A C 1
ATOM 744 O O . THR A 1 96 ? -21.488 -1.107 12.591 1.00 79.38 96 THR A O 1
ATOM 747 N N . THR A 1 97 ? -19.855 -1.717 11.182 1.00 78.00 97 THR A N 1
ATOM 748 C CA . THR A 1 97 ? -18.755 -1.613 12.156 1.00 78.00 97 THR A CA 1
ATOM 749 C C . THR A 1 97 ? -17.747 -0.521 11.803 1.00 78.00 97 THR A C 1
ATOM 751 O O . THR A 1 97 ? -16.817 -0.298 12.574 1.00 78.00 97 THR A O 1
ATOM 754 N N . GLN A 1 98 ? -17.915 0.153 10.654 1.00 75.75 98 GLN A N 1
ATOM 755 C CA . GLN A 1 98 ? -16.929 1.077 10.066 1.00 75.75 98 GLN A CA 1
ATOM 756 C C . GLN A 1 98 ? -15.527 0.457 9.973 1.00 75.75 98 GLN A C 1
ATOM 758 O O . GLN A 1 98 ? -14.501 1.139 10.036 1.00 75.75 98 GLN A O 1
ATOM 763 N N . HIS A 1 99 ? -15.488 -0.869 9.864 1.00 82.00 99 HIS A N 1
ATOM 764 C CA . HIS A 1 99 ? -14.261 -1.637 9.849 1.00 82.00 99 HIS A CA 1
ATOM 765 C C . HIS A 1 99 ? -13.787 -1.749 8.408 1.00 82.00 99 HIS A C 1
ATOM 767 O O . HIS A 1 99 ? -14.551 -2.158 7.535 1.00 82.00 99 HIS A O 1
ATOM 773 N N . GLN A 1 100 ? -12.544 -1.348 8.160 1.00 86.81 100 GLN A N 1
ATOM 774 C CA . GLN A 1 100 ? -11.937 -1.391 6.838 1.00 86.81 100 GLN A CA 1
ATOM 775 C C . GLN A 1 100 ? -10.907 -2.513 6.738 1.00 86.81 100 GLN A C 1
ATOM 777 O O . GLN A 1 100 ? -10.056 -2.666 7.613 1.00 86.81 100 GLN A O 1
ATOM 782 N N . PHE A 1 101 ? -10.968 -3.241 5.628 1.00 89.25 101 PHE A N 1
ATOM 783 C CA . PHE A 1 101 ? -10.030 -4.289 5.246 1.00 89.25 101 PHE A CA 1
ATOM 784 C C . PHE A 1 101 ? -9.431 -3.970 3.880 1.00 89.25 101 PHE A C 1
ATOM 786 O O . PHE A 1 101 ? -10.059 -3.326 3.038 1.00 89.25 101 PHE A O 1
ATOM 793 N N . LEU 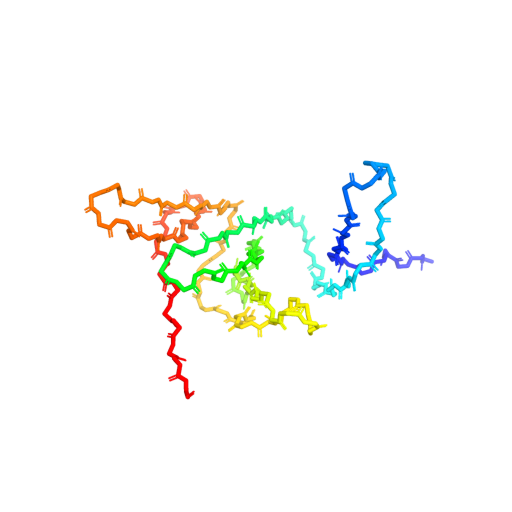A 1 102 ? -8.232 -4.481 3.638 1.00 90.50 102 LEU A N 1
ATOM 794 C CA . LEU A 1 102 ? -7.679 -4.610 2.300 1.00 90.50 102 LEU A CA 1
ATOM 795 C C . LEU A 1 102 ? -8.035 -6.001 1.781 1.00 90.50 102 LEU A C 1
ATOM 797 O O . LEU A 1 102 ? -7.617 -7.007 2.349 1.00 90.50 102 LEU A O 1
ATOM 801 N N . ALA A 1 103 ? -8.812 -6.060 0.709 1.00 91.50 103 ALA A N 1
ATOM 802 C CA . ALA A 1 103 ? -9.030 -7.279 -0.046 1.00 91.50 103 ALA A CA 1
ATOM 803 C C . ALA A 1 103 ? -7.915 -7.411 -1.086 1.00 91.50 103 ALA A C 1
ATOM 805 O O . ALA A 1 103 ? -7.785 -6.564 -1.969 1.00 91.50 103 ALA A O 1
ATOM 806 N N . LEU A 1 104 ? -7.123 -8.471 -0.981 1.00 91.50 104 LEU A N 1
ATOM 807 C CA . LEU A 1 104 ? -6.176 -8.902 -2.003 1.00 91.50 104 LEU A CA 1
ATOM 808 C C . LEU A 1 104 ? -6.769 -10.113 -2.695 1.00 91.50 104 LEU A C 1
ATOM 810 O O . LEU A 1 104 ? -7.288 -10.996 -2.017 1.00 91.50 104 LEU A O 1
ATOM 814 N N . GLY A 1 105 ? -6.655 -10.216 -4.009 1.00 89.31 105 GLY A N 1
ATOM 815 C CA . GLY A 1 105 ? -7.033 -11.466 -4.647 1.00 89.31 105 GLY A CA 1
ATOM 816 C C . GLY A 1 105 ? -6.190 -11.833 -5.840 1.00 89.31 105 GLY A C 1
ATOM 817 O O . GLY A 1 105 ? -5.505 -11.009 -6.452 1.00 89.31 105 GLY A O 1
ATOM 818 N N . ASN A 1 106 ? -6.228 -13.124 -6.120 1.00 87.94 106 ASN A N 1
ATOM 819 C CA . ASN A 1 106 ? -5.535 -13.781 -7.209 1.00 87.94 106 ASN A CA 1
ATOM 820 C C . ASN A 1 106 ? -6.483 -14.781 -7.880 1.00 87.94 106 ASN A C 1
ATOM 822 O O . ASN A 1 106 ? -7.699 -14.701 -7.706 1.00 87.94 106 ASN A O 1
ATOM 826 N N . ALA A 1 107 ? -5.931 -15.684 -8.689 1.00 86.44 107 ALA A N 1
ATOM 827 C CA . ALA A 1 107 ? -6.724 -16.669 -9.414 1.00 86.44 107 ALA A CA 1
ATOM 828 C C . ALA A 1 107 ? -7.434 -17.680 -8.493 1.00 86.44 107 ALA A C 1
ATOM 830 O O . ALA A 1 107 ? -8.474 -18.212 -8.876 1.00 86.44 107 ALA A O 1
ATOM 831 N N . ASP A 1 108 ? -6.898 -17.919 -7.294 1.00 88.69 108 ASP A N 1
ATOM 832 C CA . ASP A 1 108 ? -7.327 -19.010 -6.418 1.00 88.69 108 ASP A CA 1
ATOM 833 C C . ASP A 1 108 ? -8.175 -18.528 -5.234 1.00 88.69 108 ASP A C 1
ATOM 835 O O . ASP A 1 108 ? -9.043 -19.260 -4.753 1.00 88.69 108 ASP A O 1
ATOM 839 N N . ALA A 1 109 ? -7.929 -17.314 -4.729 1.00 89.44 109 ALA A N 1
ATOM 840 C CA . ALA A 1 109 ? -8.542 -16.836 -3.495 1.00 89.44 109 ALA A CA 1
ATOM 841 C C . ALA A 1 109 ? -8.636 -15.307 -3.381 1.00 89.44 109 ALA A C 1
ATOM 843 O O . ALA A 1 109 ? -7.934 -14.544 -4.051 1.00 89.44 109 ALA A O 1
ATOM 844 N N . ILE A 1 110 ? -9.485 -14.880 -2.440 1.00 91.00 110 ILE A N 1
ATOM 845 C CA . ILE A 1 110 ? -9.541 -13.517 -1.907 1.00 91.00 110 ILE A CA 1
ATOM 846 C C . ILE A 1 110 ? -9.123 -13.567 -0.438 1.00 91.00 110 ILE A C 1
ATOM 848 O O . ILE A 1 110 ? -9.701 -14.304 0.360 1.00 91.00 110 ILE A O 1
ATOM 852 N N . LEU A 1 111 ? -8.126 -12.766 -0.083 1.00 90.06 111 LEU A N 1
ATOM 853 C CA . LEU A 1 111 ? -7.596 -12.608 1.262 1.00 90.06 111 LEU A CA 1
ATOM 854 C C . LEU A 1 111 ? -8.013 -11.255 1.822 1.00 90.06 111 LEU A C 1
ATOM 856 O O . LEU A 1 111 ? -7.846 -10.226 1.169 1.00 90.06 111 LEU A O 1
ATOM 860 N N . LEU A 1 112 ? -8.516 -11.258 3.054 1.00 90.38 112 LEU A N 1
ATOM 861 C CA . LEU A 1 112 ? -8.825 -10.041 3.795 1.00 90.38 112 LEU A CA 1
ATOM 862 C C . LEU A 1 112 ? -7.683 -9.755 4.766 1.00 90.38 112 LEU A C 1
ATOM 864 O O . LEU A 1 112 ? -7.410 -10.544 5.668 1.00 90.38 112 LEU A O 1
ATOM 868 N N . VAL A 1 113 ? -7.015 -8.625 4.563 1.00 86.94 113 VAL A N 1
ATOM 869 C CA . VAL A 1 113 ? -5.915 -8.148 5.398 1.00 86.94 113 VAL A CA 1
ATOM 870 C C . VAL A 1 113 ? -6.398 -6.943 6.187 1.00 86.94 113 VAL A C 1
ATOM 872 O O . VAL A 1 113 ? -6.894 -5.970 5.620 1.00 86.94 113 VAL A O 1
ATOM 875 N N . GLU A 1 114 ? -6.243 -6.997 7.504 1.00 85.44 114 GLU A N 1
ATOM 876 C CA . GLU A 1 114 ? -6.546 -5.880 8.390 1.00 85.44 114 GLU A CA 1
ATOM 877 C C . GLU A 1 114 ? -5.245 -5.196 8.830 1.00 85.44 114 GLU A C 1
ATOM 879 O O . GLU A 1 114 ? -4.424 -5.822 9.507 1.00 85.44 114 GLU A O 1
ATOM 884 N N . PRO A 1 115 ? -5.032 -3.918 8.479 1.00 74.56 115 PRO A N 1
ATOM 885 C CA . PRO A 1 115 ? -3.891 -3.169 8.983 1.00 74.56 115 PRO A CA 1
ATOM 886 C C . PRO A 1 115 ? -4.004 -2.924 10.500 1.00 74.56 115 PRO A C 1
ATOM 888 O O . PRO A 1 115 ? -4.867 -2.172 10.955 1.00 74.56 115 PRO A O 1
ATOM 891 N N . GLN A 1 116 ? -3.116 -3.534 11.289 1.00 72.88 116 GLN A N 1
ATOM 892 C CA . GLN A 1 116 ? -2.996 -3.286 12.730 1.00 72.88 116 GLN A CA 1
ATOM 893 C C . GLN A 1 116 ? -1.859 -2.292 12.989 1.00 72.88 116 GLN A C 1
ATOM 895 O O . GLN A 1 116 ? -0.685 -2.650 12.922 1.00 72.88 116 GLN A O 1
ATOM 900 N N . PHE A 1 117 ? -2.197 -1.039 13.294 1.00 70.00 117 PHE A N 1
ATOM 901 C CA . PHE A 1 117 ? -1.209 -0.036 13.700 1.00 70.00 117 PHE A CA 1
ATOM 902 C C . PHE A 1 117 ? -1.111 -0.002 15.215 1.00 70.00 117 PHE A C 1
ATOM 9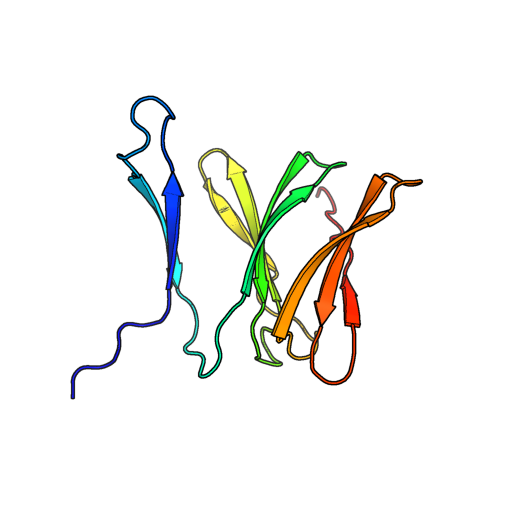04 O O . PHE A 1 117 ? -1.946 0.603 15.893 1.00 70.00 117 PHE A O 1
ATOM 911 N N . THR A 1 118 ? -0.079 -0.631 15.762 1.00 58.88 118 THR A N 1
ATOM 912 C CA . THR A 1 118 ? 0.284 -0.401 17.157 1.00 58.88 118 THR A CA 1
ATOM 913 C C . THR A 1 118 ? 0.969 0.960 17.230 1.00 58.88 118 THR A C 1
ATOM 915 O O . THR A 1 118 ? 2.019 1.153 16.620 1.00 58.88 118 THR A O 1
ATOM 918 N N . LYS A 1 119 ? 0.388 1.925 17.953 1.00 55.34 119 LYS A N 1
ATOM 919 C CA . LYS A 1 119 ? 1.161 3.096 18.389 1.00 55.34 119 LYS A CA 1
ATOM 920 C C . LYS A 1 119 ? 2.190 2.587 19.398 1.00 55.34 119 LYS A C 1
ATOM 922 O O . LYS A 1 119 ? 1.785 2.119 20.461 1.00 55.34 119 LYS A O 1
ATOM 927 N N . LEU A 1 120 ? 3.466 2.604 19.021 1.00 43.72 120 LEU A N 1
ATOM 928 C CA . LEU A 1 120 ? 4.578 2.474 19.964 1.00 43.72 120 LEU A CA 1
ATOM 929 C C . LEU A 1 120 ? 4.721 3.767 20.772 1.00 43.72 120 LEU A C 1
ATOM 931 O O . LEU A 1 120 ? 4.479 4.849 20.186 1.00 43.72 120 LEU A O 1
#

Radius of gyration: 15.77 Å; chains: 1; bounding box: 44×46×45 Å

Organism: Drosophila grimshawi (NCBI:txid7222)

Secondary structure (DSSP, 8-state):
--PPPPPEEEEEE--SSSTT-PEEEEEEE----SS--EEEEEE-TTT--EEEEEE-S-SSSSEEEEEE-GGG-EEEEE----PPP-SEEEEEEETTTTEEEEEEE-SS-EEEE-------

pLDDT: mea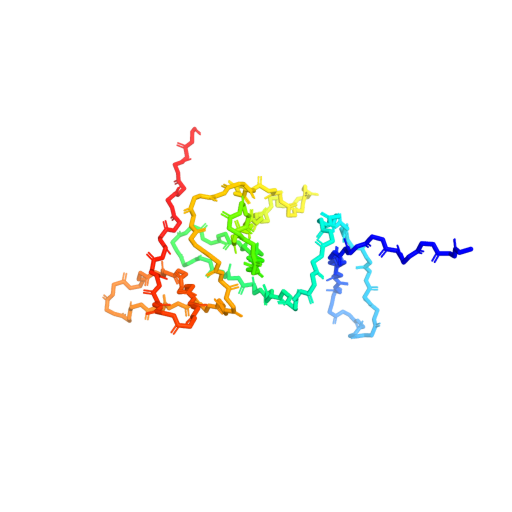n 83.22, std 11.64, range [38.09, 95.44]

Sequence (120 aa):
MTASPAASIHIYSSDNSHAVNFQLEQIFDLDDSVRLRQLMFVKLHKSKDLLLCVANASTSQSLRIYQQQGVAGFQQILGESTLPEAQFISALELPTTQHQFLALGNADAILLVEPQFTKL

Foldseek 3Di:
DDDDPFDKDWDWDDPVPDPVDTDTLDIDGDHDAPDDKDWDWDQQPPVRWIKIWIAAQDQQFRIWIWTQDDSVGTHTPDGGDNDHHFPDWDWDADPVPRAIWIWGDDPPDTDTHHDDDDDD